Protein AF-A0A2G6PB93-F1 (afdb_monomer_lite)

Sequence (80 aa):
MLFLPGENSIDVAQERMTWLLKEASEMLHLGIVLPQAPSADLSIWGLQTQPDLDFVGKVVKIVDVSCIFVRDSGVESALA

pLDDT: mean 79.05, std 15.43, range [35.41, 96.56]

Structure (mmCIF, N/CA/C/O backbone):
data_AF-A0A2G6PB93-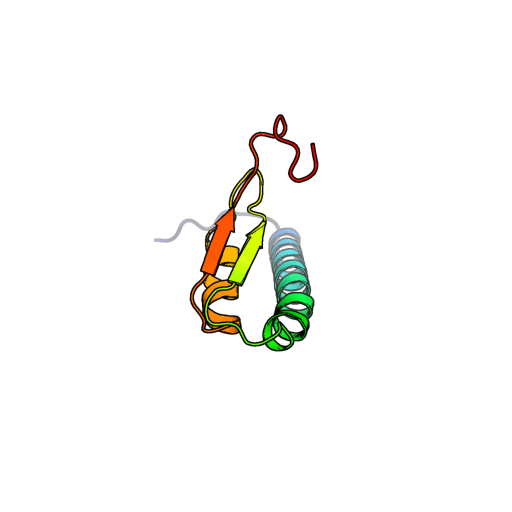F1
#
_entry.id   AF-A0A2G6PB93-F1
#
loop_
_atom_site.group_PDB
_atom_site.id
_atom_site.type_symbol
_atom_site.label_atom_id
_atom_site.label_alt_id
_atom_site.label_comp_id
_atom_site.label_asym_id
_atom_site.label_entity_id
_atom_site.label_seq_id
_atom_site.pdbx_PDB_ins_code
_atom_site.Cartn_x
_atom_site.Cartn_y
_atom_site.Cartn_z
_atom_site.occupancy
_atom_site.B_iso_or_equiv
_atom_site.auth_seq_id
_atom_site.auth_comp_id
_atom_site.auth_asym_id
_atom_site.auth_atom_id
_atom_site.pdbx_PDB_model_num
ATOM 1 N N . MET A 1 1 ? -1.669 -11.097 -41.473 1.00 35.41 1 MET A N 1
ATOM 2 C CA . MET A 1 1 ? -1.942 -9.809 -42.140 1.00 35.41 1 MET A CA 1
ATOM 3 C C . MET A 1 1 ? -2.255 -8.813 -41.037 1.00 35.41 1 MET A C 1
ATOM 5 O O . MET A 1 1 ? -3.368 -8.802 -40.536 1.00 35.41 1 MET A O 1
ATOM 9 N N . LEU A 1 2 ? -1.231 -8.123 -40.536 1.00 35.47 2 LEU A N 1
ATOM 10 C CA . LEU A 1 2 ? -1.394 -7.107 -39.497 1.00 35.47 2 LEU A CA 1
ATOM 11 C C . LEU A 1 2 ? -1.725 -5.795 -40.209 1.00 35.47 2 LEU A C 1
ATOM 13 O O . LEU A 1 2 ? -0.954 -5.353 -41.058 1.00 35.47 2 LEU A O 1
ATOM 17 N N . PHE A 1 3 ? -2.896 -5.235 -39.914 1.00 38.22 3 PHE A N 1
ATOM 18 C CA . PHE A 1 3 ? -3.249 -3.875 -40.301 1.00 38.22 3 PHE A CA 1
ATOM 19 C C . PHE A 1 3 ? -2.196 -2.926 -39.716 1.00 38.22 3 PHE A C 1
ATOM 21 O O . PHE A 1 3 ? -1.996 -2.905 -38.504 1.00 38.22 3 PHE A O 1
ATOM 28 N N . LEU A 1 4 ? -1.501 -2.181 -40.575 1.00 42.75 4 LEU A N 1
ATOM 29 C CA . LEU A 1 4 ? -0.668 -1.057 -40.160 1.00 42.75 4 LEU A CA 1
ATOM 30 C C . LEU A 1 4 ? -1.572 0.181 -40.114 1.00 42.75 4 LEU A C 1
ATOM 32 O O . LEU A 1 4 ? -2.119 0.531 -41.166 1.00 42.75 4 LEU A O 1
ATOM 36 N N . PRO A 1 5 ? -1.760 0.842 -38.959 1.00 44.28 5 PRO A N 1
ATOM 37 C CA . PRO A 1 5 ? -2.349 2.164 -38.961 1.00 44.28 5 PRO A CA 1
ATOM 38 C C . PRO A 1 5 ? -1.305 3.123 -39.538 1.00 44.28 5 PRO A C 1
ATOM 40 O O . PRO A 1 5 ? -0.134 3.117 -39.152 1.00 44.28 5 PRO A O 1
ATOM 43 N N . GLY A 1 6 ? -1.717 3.902 -40.532 1.00 61.28 6 GLY A N 1
ATOM 44 C CA . GLY A 1 6 ? -0.950 5.060 -40.952 1.00 61.28 6 GLY A CA 1
ATOM 45 C C . GLY A 1 6 ? -1.041 6.111 -39.860 1.00 61.28 6 GLY A C 1
ATOM 46 O O . GLY A 1 6 ? -2.056 6.785 -39.778 1.00 61.28 6 GLY A O 1
ATOM 47 N N . GLU A 1 7 ? -0.004 6.250 -39.043 1.00 50.34 7 GLU A N 1
ATOM 48 C CA . GLU A 1 7 ? 0.124 7.336 -38.071 1.00 50.34 7 GLU A CA 1
ATOM 49 C C . GLU A 1 7 ? 1.587 7.785 -38.036 1.00 50.34 7 GLU A C 1
ATOM 51 O O . GLU A 1 7 ? 2.512 6.976 -38.151 1.00 50.34 7 GLU A O 1
ATOM 56 N N . ASN A 1 8 ? 1.789 9.101 -38.001 1.00 55.72 8 ASN A N 1
ATOM 57 C CA . ASN A 1 8 ? 3.087 9.750 -38.143 1.00 55.72 8 ASN A CA 1
ATOM 58 C C . ASN A 1 8 ? 4.135 9.106 -37.225 1.00 55.72 8 ASN A C 1
ATOM 60 O O . ASN A 1 8 ? 3.947 8.997 -36.017 1.00 55.72 8 ASN A O 1
ATOM 64 N N . SER A 1 9 ? 5.291 8.746 -37.785 1.00 58.00 9 SER A N 1
ATOM 65 C CA . SER A 1 9 ? 6.403 8.099 -37.068 1.00 58.00 9 SER A CA 1
ATOM 66 C C . SER A 1 9 ? 6.912 8.873 -35.842 1.00 58.00 9 SER A C 1
ATOM 68 O O . SER A 1 9 ? 7.633 8.318 -35.015 1.00 58.00 9 SER A O 1
ATOM 70 N N . ILE A 1 10 ? 6.569 10.158 -35.746 1.00 61.09 10 ILE A N 1
ATOM 71 C CA . ILE A 1 10 ? 6.919 11.058 -34.647 1.00 61.09 10 ILE A CA 1
ATOM 72 C C . ILE A 1 10 ? 6.035 10.786 -33.418 1.00 61.09 10 ILE A C 1
ATOM 74 O O . ILE A 1 10 ? 6.565 10.741 -32.311 1.00 61.09 10 ILE A O 1
ATOM 78 N N . ASP A 1 11 ? 4.741 10.505 -33.603 1.00 68.31 11 ASP A N 1
ATOM 79 C CA . ASP A 1 11 ? 3.807 10.251 -32.496 1.00 68.31 11 ASP A CA 1
ATOM 80 C C . ASP A 1 11 ? 4.125 8.927 -31.793 1.00 68.31 11 ASP A C 1
ATOM 82 O O . ASP A 1 11 ? 4.275 8.893 -30.575 1.00 68.31 11 ASP A O 1
ATOM 86 N N . VAL A 1 12 ? 4.392 7.858 -32.552 1.00 70.12 12 VAL A N 1
ATOM 87 C CA . VAL A 1 12 ? 4.750 6.544 -31.982 1.00 70.12 12 VAL A CA 1
ATOM 88 C C . VAL A 1 12 ? 6.066 6.599 -31.194 1.00 70.12 12 VAL A C 1
ATOM 90 O O . VAL A 1 12 ? 6.222 5.936 -30.167 1.00 70.12 12 VAL A O 1
ATOM 93 N N . ALA A 1 13 ? 7.048 7.376 -31.661 1.00 75.31 13 ALA A N 1
ATOM 94 C CA . ALA A 1 13 ? 8.315 7.542 -30.949 1.00 75.31 13 ALA A CA 1
ATOM 95 C C . ALA A 1 13 ? 8.127 8.337 -29.649 1.00 75.31 13 ALA A C 1
ATOM 97 O O . ALA A 1 13 ? 8.728 7.996 -28.627 1.00 75.31 13 ALA A O 1
ATOM 98 N N . GLN A 1 14 ? 7.272 9.359 -29.687 1.00 73.00 14 GLN A N 1
ATOM 99 C CA . GLN A 1 14 ? 6.941 10.179 -28.533 1.00 73.00 14 GLN A CA 1
ATOM 100 C C . GLN A 1 14 ? 6.170 9.368 -27.485 1.00 73.00 14 GLN A C 1
ATOM 102 O O . GLN A 1 14 ? 6.584 9.345 -26.331 1.00 73.00 14 GLN A O 1
ATOM 107 N N . GLU A 1 15 ? 5.153 8.603 -27.884 1.00 77.69 15 GLU A N 1
ATOM 108 C CA . GLU A 1 15 ? 4.401 7.709 -26.993 1.00 77.69 15 GLU A CA 1
ATOM 109 C C . GLU A 1 15 ? 5.293 6.649 -26.338 1.00 77.69 15 GLU A C 1
ATOM 111 O O . GLU A 1 15 ? 5.223 6.437 -25.125 1.00 77.69 15 GLU A O 1
ATOM 116 N N . ARG A 1 16 ? 6.195 6.022 -27.108 1.00 74.75 16 ARG A N 1
ATOM 117 C CA . ARG A 1 16 ? 7.165 5.058 -26.562 1.00 74.75 16 ARG A CA 1
ATOM 118 C C . ARG A 1 16 ? 8.117 5.710 -25.568 1.00 74.75 16 ARG A C 1
ATOM 120 O O . ARG A 1 16 ? 8.416 5.106 -24.543 1.00 74.75 16 ARG A O 1
ATOM 127 N N . MET A 1 17 ? 8.586 6.925 -25.847 1.00 79.00 17 MET A N 1
ATOM 128 C CA . MET A 1 17 ? 9.452 7.667 -24.929 1.00 79.00 17 MET A CA 1
ATOM 129 C C . MET A 1 17 ? 8.709 8.035 -23.643 1.00 79.00 17 MET A C 1
ATOM 131 O O . MET A 1 17 ? 9.241 7.849 -22.553 1.00 79.00 17 MET A O 1
ATOM 135 N N . THR A 1 18 ? 7.463 8.498 -23.744 1.00 79.75 18 THR A N 1
ATOM 136 C CA . THR A 1 18 ? 6.633 8.825 -22.581 1.00 79.75 18 THR A CA 1
ATOM 137 C C . THR A 1 18 ? 6.339 7.587 -21.734 1.00 79.75 18 THR A C 1
ATOM 139 O O . THR A 1 18 ? 6.446 7.655 -20.511 1.00 79.75 18 THR A O 1
ATOM 142 N N . TRP A 1 19 ? 6.048 6.442 -22.359 1.00 75.12 19 TRP A N 1
ATOM 143 C CA . TRP A 1 19 ? 5.873 5.168 -21.657 1.00 75.12 19 TRP A CA 1
ATOM 144 C C . TRP A 1 19 ? 7.154 4.735 -20.934 1.00 75.12 19 TRP A C 1
ATOM 146 O O . TRP A 1 19 ? 7.106 4.405 -19.753 1.00 75.12 19 TRP A O 1
ATOM 156 N N . LEU A 1 20 ? 8.310 4.817 -21.604 1.00 73.81 20 LEU A N 1
ATOM 157 C CA . LEU A 1 20 ? 9.609 4.479 -21.012 1.00 73.81 20 LEU A CA 1
ATOM 158 C C . LEU A 1 20 ? 9.962 5.386 -19.831 1.00 73.81 20 LEU A C 1
ATOM 160 O O . LEU A 1 20 ? 10.454 4.898 -18.819 1.00 73.81 20 LEU A O 1
ATOM 164 N N . LEU A 1 21 ? 9.708 6.692 -19.945 1.00 74.38 21 LEU A N 1
ATOM 165 C CA . LEU A 1 21 ? 9.963 7.650 -18.868 1.00 74.38 21 LEU A CA 1
ATOM 166 C C . LEU A 1 21 ? 9.037 7.418 -17.672 1.00 74.38 21 LEU A C 1
ATOM 168 O O . LEU A 1 21 ? 9.493 7.492 -16.533 1.00 74.38 21 LEU A O 1
ATOM 172 N N . LYS A 1 22 ? 7.762 7.101 -17.920 1.00 72.75 22 LYS A N 1
ATOM 173 C CA . LYS A 1 22 ? 6.806 6.762 -16.863 1.00 72.75 22 LYS A CA 1
ATOM 174 C C . LYS A 1 22 ? 7.210 5.471 -16.146 1.00 72.75 22 LYS A C 1
ATOM 176 O O . LYS A 1 22 ? 7.347 5.485 -14.927 1.00 72.75 22 LYS A O 1
ATOM 181 N N . GLU A 1 23 ? 7.485 4.400 -16.890 1.00 70.62 23 GLU A N 1
ATOM 182 C CA . GLU A 1 23 ? 7.891 3.112 -16.312 1.00 70.62 23 GLU A CA 1
ATOM 183 C C . GLU A 1 23 ? 9.213 3.248 -15.543 1.00 70.62 23 GLU A C 1
ATOM 185 O O . GLU A 1 23 ? 9.327 2.774 -14.415 1.00 70.62 23 GLU A O 1
ATOM 190 N N . ALA A 1 24 ? 10.199 3.961 -16.101 1.00 63.34 24 ALA A N 1
ATOM 191 C CA . ALA A 1 24 ? 11.469 4.211 -15.428 1.00 63.34 24 ALA A CA 1
ATOM 192 C C . ALA A 1 24 ? 11.284 5.025 -14.141 1.00 63.34 24 ALA A C 1
ATOM 194 O O . ALA A 1 24 ? 11.888 4.682 -13.131 1.00 63.34 24 ALA A O 1
ATOM 195 N N . SER A 1 25 ? 10.437 6.061 -14.144 1.00 68.38 25 SER A N 1
ATOM 196 C CA . SER A 1 25 ? 10.142 6.869 -12.953 1.00 68.38 25 SER A CA 1
ATOM 197 C C . SER A 1 25 ? 9.459 6.056 -11.850 1.00 68.38 25 SER A C 1
ATOM 199 O O . SER A 1 25 ? 9.784 6.223 -10.674 1.00 68.38 25 SER A O 1
ATOM 201 N N . GLU A 1 26 ? 8.523 5.177 -12.208 1.00 65.75 26 GLU A N 1
ATOM 202 C CA . GLU A 1 26 ? 7.832 4.308 -11.252 1.00 65.75 26 GLU A CA 1
ATOM 203 C C . GLU A 1 26 ? 8.778 3.231 -10.696 1.00 65.75 26 GLU A C 1
ATOM 205 O O . GLU A 1 26 ? 8.822 2.999 -9.484 1.00 65.75 26 GLU A O 1
ATOM 210 N N . MET A 1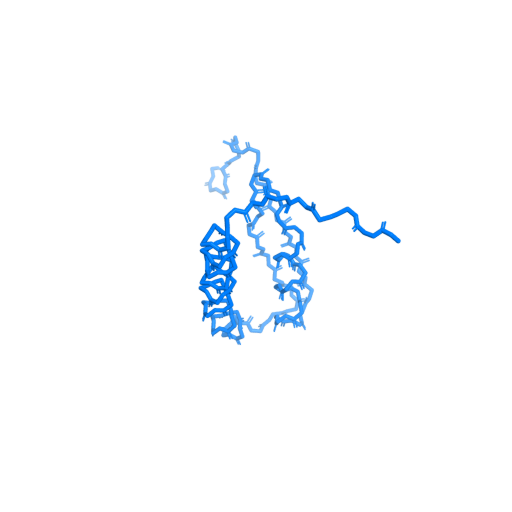 27 ? 9.612 2.631 -11.552 1.00 58.38 27 MET A N 1
ATOM 211 C CA . MET A 1 27 ? 10.632 1.662 -11.143 1.00 58.38 27 MET A CA 1
ATOM 212 C C . MET A 1 27 ? 11.716 2.278 -10.247 1.00 58.38 27 MET A C 1
ATOM 214 O O . MET A 1 27 ? 12.158 1.623 -9.299 1.00 58.38 27 MET A O 1
ATOM 218 N N . LEU A 1 28 ? 12.133 3.524 -10.512 1.00 59.12 28 LEU A N 1
ATOM 219 C CA . LEU A 1 28 ? 13.253 4.161 -9.811 1.00 59.12 28 LEU A CA 1
ATOM 220 C C . LEU A 1 28 ? 12.950 4.409 -8.330 1.00 59.12 28 LEU A C 1
ATOM 222 O O . LEU A 1 28 ? 13.842 4.291 -7.498 1.00 59.12 28 LEU A O 1
ATOM 226 N N . HIS A 1 29 ? 11.708 4.741 -7.975 1.00 66.69 29 HIS A N 1
ATOM 227 C CA . HIS A 1 29 ? 11.367 5.045 -6.583 1.00 66.69 29 HIS A CA 1
ATOM 228 C C . HIS A 1 29 ? 10.968 3.799 -5.783 1.00 66.69 29 HIS A C 1
ATOM 230 O O . HIS A 1 29 ? 11.379 3.653 -4.631 1.00 66.69 29 HIS A O 1
ATOM 236 N N . LEU A 1 30 ? 10.238 2.859 -6.390 1.00 65.88 30 LEU A N 1
ATOM 237 C CA . LEU A 1 30 ? 9.765 1.656 -5.695 1.00 65.88 30 LEU A CA 1
ATOM 238 C C . LEU A 1 30 ? 10.883 0.657 -5.411 1.00 65.88 30 LEU A C 1
ATOM 240 O O . LEU A 1 30 ? 10.977 0.148 -4.295 1.00 65.88 30 LEU A O 1
ATOM 244 N N . GLY A 1 31 ? 11.757 0.418 -6.393 1.00 67.06 31 GLY A N 1
ATOM 245 C CA . GLY A 1 31 ? 12.874 -0.518 -6.256 1.00 67.06 31 GLY A CA 1
ATOM 246 C C . GLY A 1 31 ? 13.933 -0.075 -5.246 1.00 67.06 31 GLY A C 1
ATOM 247 O O . GLY A 1 31 ? 14.728 -0.897 -4.808 1.00 67.06 31 GLY A O 1
ATOM 248 N N . ILE A 1 32 ? 13.941 1.204 -4.855 1.00 73.88 32 ILE A N 1
ATOM 249 C CA . ILE A 1 32 ? 14.882 1.745 -3.867 1.00 73.88 32 ILE A CA 1
ATOM 250 C C . ILE A 1 32 ? 14.274 1.740 -2.462 1.00 73.88 32 ILE A C 1
ATOM 252 O O . ILE A 1 32 ? 14.969 1.394 -1.509 1.00 73.88 32 ILE A O 1
ATOM 256 N N . VAL A 1 33 ? 13.002 2.125 -2.311 1.00 81.62 33 VAL A N 1
ATOM 257 C CA . VAL A 1 33 ? 12.398 2.360 -0.987 1.00 81.62 33 VAL A CA 1
ATOM 258 C C . VAL A 1 33 ? 11.767 1.099 -0.396 1.00 81.62 33 VAL A C 1
ATOM 260 O O . VAL A 1 33 ? 11.928 0.850 0.795 1.00 81.62 33 VAL A O 1
ATOM 263 N N . LEU A 1 34 ? 11.084 0.277 -1.199 1.00 83.31 34 LEU A N 1
ATOM 264 C CA . LEU A 1 34 ? 10.404 -0.922 -0.689 1.00 83.31 34 LEU A CA 1
ATOM 265 C C . LEU A 1 34 ? 11.352 -1.959 -0.065 1.00 83.31 34 LEU A C 1
ATOM 267 O O . LEU A 1 34 ? 10.995 -2.487 0.984 1.00 83.31 34 LEU A O 1
ATOM 271 N N . PRO A 1 35 ? 12.561 -2.223 -0.604 1.00 85.00 35 PRO A N 1
ATOM 272 C CA . PRO A 1 35 ? 13.507 -3.131 0.052 1.00 85.00 35 PRO A CA 1
ATOM 273 C C . PRO A 1 35 ? 14.017 -2.629 1.409 1.00 85.00 35 PRO A C 1
ATOM 275 O O . PRO A 1 35 ? 14.602 -3.396 2.165 1.00 85.00 35 PRO A O 1
ATOM 278 N N . GLN A 1 36 ? 13.839 -1.338 1.709 1.00 84.31 36 GLN A N 1
ATOM 279 C CA . GLN A 1 36 ? 14.192 -0.745 3.001 1.00 84.31 36 GLN A CA 1
ATOM 280 C C . GLN A 1 36 ? 13.035 -0.811 4.007 1.00 84.31 36 GLN A C 1
ATOM 282 O O . GLN A 1 36 ? 13.191 -0.344 5.137 1.00 84.31 36 GLN A O 1
ATOM 287 N N . ALA A 1 37 ? 11.873 -1.351 3.616 1.00 83.38 37 ALA A N 1
ATOM 288 C CA . ALA A 1 37 ? 10.770 -1.561 4.539 1.00 83.38 37 ALA A CA 1
ATOM 289 C C . ALA A 1 37 ? 11.236 -2.455 5.706 1.00 83.38 37 ALA A C 1
ATOM 291 O O . ALA A 1 37 ? 11.919 -3.457 5.474 1.00 83.38 37 ALA A O 1
ATOM 292 N N . PRO A 1 38 ? 10.902 -2.112 6.964 1.00 79.88 38 PRO A N 1
ATOM 293 C CA . PRO A 1 38 ? 11.250 -2.946 8.105 1.00 79.88 38 PRO A CA 1
ATOM 294 C C . PRO A 1 38 ? 10.718 -4.371 7.935 1.00 79.88 38 PRO A C 1
ATOM 296 O O . PRO A 1 38 ? 9.566 -4.567 7.554 1.00 79.88 38 PRO A O 1
ATOM 299 N N . SER A 1 39 ? 11.547 -5.361 8.262 1.00 82.12 39 SER A N 1
ATOM 300 C CA . SER A 1 39 ? 11.128 -6.763 8.260 1.00 82.12 39 SER A CA 1
ATOM 301 C C . SER A 1 39 ? 10.018 -6.986 9.291 1.00 82.12 39 SER A C 1
ATOM 303 O O . SER A 1 39 ? 10.191 -6.654 10.465 1.00 82.12 39 SER A O 1
ATOM 305 N N . ALA A 1 40 ? 8.908 -7.587 8.867 1.00 86.31 40 ALA A N 1
ATOM 306 C CA . ALA A 1 40 ? 7.772 -7.938 9.715 1.00 86.31 40 ALA A CA 1
ATOM 307 C C . ALA A 1 40 ? 7.098 -9.217 9.200 1.00 86.31 40 ALA A C 1
ATOM 309 O O . ALA A 1 40 ? 7.102 -9.471 7.999 1.00 86.31 40 ALA A O 1
ATOM 310 N N . ASP A 1 41 ? 6.458 -9.988 10.085 1.00 90.75 41 ASP A N 1
ATOM 311 C CA . ASP A 1 41 ? 5.673 -11.169 9.680 1.00 90.75 41 ASP A CA 1
ATOM 312 C C . ASP A 1 41 ? 4.469 -10.790 8.796 1.00 90.75 41 ASP A C 1
ATOM 314 O O . ASP A 1 41 ? 4.004 -11.578 7.969 1.00 90.75 41 ASP A O 1
ATOM 318 N N . LEU A 1 42 ? 3.968 -9.564 8.978 1.00 93.00 42 LEU A N 1
ATOM 319 C CA . LEU A 1 42 ? 2.826 -8.998 8.277 1.00 93.00 42 LEU A CA 1
ATOM 320 C C . LEU A 1 42 ? 3.048 -7.508 8.011 1.00 93.00 42 LEU A C 1
ATOM 322 O O . LEU A 1 42 ? 3.293 -6.739 8.940 1.00 93.00 42 LEU A O 1
ATOM 326 N N . SER A 1 43 ? 2.885 -7.096 6.757 1.00 93.56 43 SER A N 1
ATOM 327 C CA . SER A 1 43 ? 2.901 -5.691 6.346 1.00 93.56 43 SER A CA 1
ATOM 328 C C . SER A 1 43 ? 1.498 -5.214 5.968 1.00 93.56 43 SER A C 1
ATOM 330 O O . SER A 1 43 ? 0.792 -5.874 5.203 1.00 93.56 43 SER A O 1
ATOM 332 N N . ILE A 1 44 ? 1.089 -4.057 6.495 1.00 94.31 44 ILE A N 1
ATOM 333 C CA . ILE A 1 44 ? -0.215 -3.438 6.222 1.00 94.31 44 ILE A CA 1
ATOM 334 C C . ILE A 1 44 ? 0.012 -2.164 5.414 1.00 94.31 44 ILE A C 1
ATOM 336 O O . ILE A 1 44 ? 0.722 -1.259 5.852 1.00 94.31 44 ILE A O 1
ATOM 340 N N . TRP A 1 45 ? -0.618 -2.092 4.246 1.00 92.75 45 TRP A N 1
ATOM 341 C CA . TRP A 1 45 ? -0.465 -1.001 3.290 1.00 92.75 45 TRP A CA 1
ATOM 342 C C . TRP A 1 45 ? -1.807 -0.332 3.006 1.00 92.75 45 TRP A C 1
ATOM 344 O O . TRP A 1 45 ? -2.854 -0.981 3.007 1.00 92.75 45 TRP A O 1
ATOM 354 N N . GLY A 1 46 ? -1.772 0.963 2.699 1.00 93.25 46 GLY A N 1
ATOM 355 C CA . GLY A 1 46 ? -2.929 1.665 2.153 1.00 93.25 46 GLY A CA 1
ATOM 356 C C . GLY A 1 46 ? -3.212 1.231 0.713 1.00 93.25 46 GLY A C 1
ATOM 357 O O . GLY A 1 46 ? -2.292 1.112 -0.095 1.00 93.25 46 GLY A O 1
ATOM 358 N N . LEU A 1 47 ? -4.483 1.018 0.382 1.00 95.06 47 LEU A N 1
ATOM 359 C CA . LEU A 1 47 ? -4.941 0.697 -0.966 1.00 95.06 47 LEU A CA 1
ATOM 360 C C . LEU A 1 47 ? -5.558 1.930 -1.635 1.00 95.06 47 LEU A C 1
ATOM 362 O O . LEU A 1 47 ? -6.373 2.642 -1.048 1.00 95.06 47 LEU A O 1
ATOM 366 N N . GLN A 1 48 ? -5.178 2.167 -2.888 1.00 89.94 48 GLN A N 1
ATOM 367 C CA . GLN A 1 48 ? -5.688 3.271 -3.700 1.00 89.94 48 GLN A CA 1
ATOM 368 C C . GLN A 1 48 ? -7.199 3.147 -3.958 1.00 89.94 48 GLN A C 1
ATOM 370 O O . GLN A 1 48 ? -7.751 2.049 -4.012 1.00 89.94 48 GLN A O 1
ATOM 375 N N . THR A 1 49 ? -7.872 4.280 -4.190 1.00 90.31 49 THR A N 1
ATOM 376 C CA . THR A 1 49 ? -9.306 4.319 -4.542 1.00 90.31 49 THR A CA 1
ATOM 377 C C . THR A 1 49 ? -9.631 3.520 -5.802 1.00 90.31 49 THR A C 1
ATOM 379 O O . THR A 1 49 ? -10.668 2.863 -5.855 1.0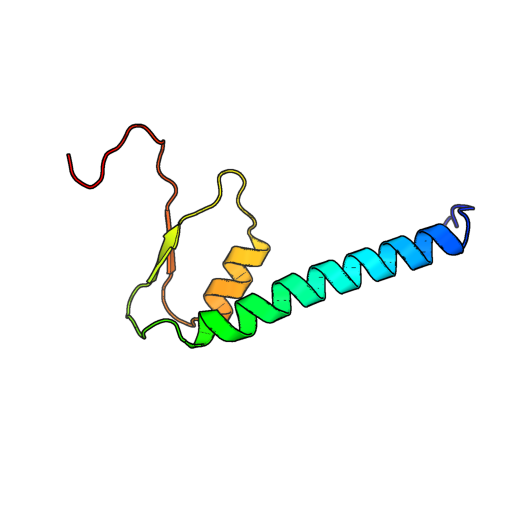0 90.31 49 THR A O 1
ATOM 382 N N . GLN A 1 50 ? -8.746 3.562 -6.797 1.00 93.69 50 GLN A N 1
ATOM 383 C CA . GLN A 1 50 ? -8.755 2.661 -7.946 1.00 93.69 50 GLN A CA 1
ATOM 384 C C . GLN A 1 50 ? -7.512 1.775 -7.827 1.00 93.69 50 GLN A C 1
ATOM 386 O O . GLN A 1 50 ? -6.413 2.274 -8.061 1.00 93.69 50 GLN A O 1
ATOM 391 N N . PRO A 1 51 ? -7.658 0.517 -7.382 1.00 91.69 51 PRO A N 1
ATOM 392 C CA . PRO A 1 51 ? -6.522 -0.369 -7.164 1.00 91.69 51 PRO A CA 1
ATOM 393 C C . PRO A 1 51 ? -5.721 -0.649 -8.438 1.00 91.69 51 PRO A C 1
ATOM 395 O O . PRO A 1 51 ? -6.249 -1.228 -9.386 1.00 91.69 51 PRO A O 1
ATOM 398 N N . ASP A 1 52 ? -4.431 -0.320 -8.419 1.00 92.62 52 ASP A N 1
ATOM 399 C CA . ASP A 1 52 ? -3.453 -0.867 -9.357 1.00 92.62 52 ASP A CA 1
ATOM 400 C C . ASP A 1 52 ? -2.953 -2.225 -8.833 1.00 92.62 52 ASP A C 1
ATOM 402 O O . ASP A 1 52 ? -2.141 -2.314 -7.906 1.00 92.62 52 ASP A O 1
ATOM 406 N N . LEU A 1 53 ? -3.483 -3.311 -9.399 1.00 93.62 53 LEU A N 1
ATOM 407 C CA . LEU A 1 53 ? -3.128 -4.667 -8.977 1.00 93.62 53 LEU A CA 1
ATOM 408 C C . LEU A 1 53 ? -1.721 -5.083 -9.429 1.00 93.62 53 LEU A C 1
ATOM 410 O O . LEU A 1 53 ? -1.108 -5.934 -8.778 1.00 93.62 53 LEU A O 1
ATOM 414 N N . ASP A 1 54 ? -1.184 -4.470 -10.485 1.00 91.38 54 ASP A N 1
ATOM 415 C CA . ASP A 1 54 ? 0.187 -4.725 -10.924 1.00 91.38 54 ASP A CA 1
ATOM 416 C C . ASP A 1 54 ? 1.173 -4.122 -9.923 1.00 91.38 54 ASP A C 1
ATOM 418 O O . ASP A 1 54 ? 2.146 -4.774 -9.529 1.00 91.38 54 ASP A O 1
ATOM 422 N N . PHE A 1 55 ? 0.880 -2.916 -9.429 1.00 88.31 55 PHE A N 1
ATOM 423 C CA . PHE A 1 55 ? 1.614 -2.305 -8.324 1.00 88.31 55 PHE A CA 1
ATOM 424 C C . PHE A 1 55 ? 1.581 -3.179 -7.065 1.00 88.31 55 PHE A C 1
ATOM 426 O O . PHE A 1 55 ? 2.633 -3.478 -6.496 1.00 88.31 55 PHE A O 1
ATOM 433 N N . VAL A 1 56 ? 0.397 -3.645 -6.653 1.00 92.75 56 VAL A N 1
ATOM 434 C CA . VAL A 1 56 ? 0.243 -4.550 -5.498 1.00 92.75 56 VAL A CA 1
ATOM 435 C C . VAL A 1 56 ? 1.109 -5.801 -5.670 1.00 92.75 56 VAL A C 1
ATOM 437 O O . VAL A 1 56 ? 1.848 -6.180 -4.759 1.00 92.75 56 VAL A O 1
ATOM 440 N N . GLY A 1 57 ? 1.084 -6.406 -6.860 1.00 92.0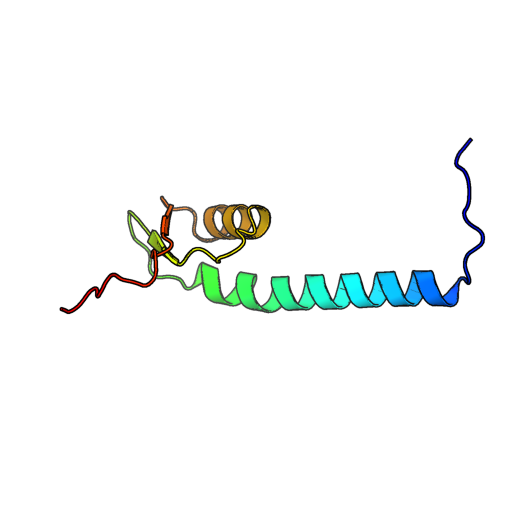6 57 GLY A N 1
ATOM 441 C CA . GLY A 1 57 ? 1.910 -7.566 -7.183 1.00 92.06 57 GLY A CA 1
ATOM 442 C C . GLY A 1 57 ? 3.413 -7.278 -7.110 1.00 92.06 57 GLY A C 1
ATOM 443 O O . GLY A 1 57 ? 4.171 -8.118 -6.622 1.00 92.06 57 GLY A O 1
ATOM 444 N N . LYS A 1 58 ? 3.857 -6.095 -7.556 1.00 91.00 58 LYS A N 1
ATOM 445 C CA . LYS A 1 58 ? 5.255 -5.647 -7.433 1.00 91.00 58 LYS A CA 1
ATOM 446 C C . LYS A 1 58 ? 5.654 -5.490 -5.957 1.00 91.00 58 LYS A C 1
ATOM 448 O O . LYS A 1 58 ? 6.702 -6.001 -5.574 1.00 91.00 58 LYS A O 1
ATOM 453 N N . VAL A 1 59 ? 4.818 -4.865 -5.121 1.00 90.94 59 VAL A N 1
ATOM 454 C CA . VAL A 1 59 ? 5.093 -4.678 -3.681 1.00 90.94 59 VAL A CA 1
ATOM 455 C C . VAL A 1 59 ? 5.265 -6.014 -2.967 1.00 90.94 59 VAL A C 1
ATOM 457 O O . VAL A 1 59 ? 6.270 -6.209 -2.290 1.00 90.94 59 VAL A O 1
ATOM 460 N N . VAL A 1 60 ? 4.329 -6.952 -3.155 1.00 92.19 60 VAL A N 1
ATOM 461 C CA . VAL A 1 60 ? 4.394 -8.279 -2.515 1.00 92.19 60 VAL A CA 1
ATOM 462 C C . VAL A 1 60 ? 5.696 -8.996 -2.868 1.00 92.19 60 VAL A C 1
ATOM 464 O O . VAL A 1 60 ? 6.348 -9.545 -1.988 1.00 92.19 60 VAL A O 1
ATOM 467 N N . LYS A 1 61 ? 6.110 -8.942 -4.139 1.00 91.69 61 LYS A N 1
ATOM 468 C CA . LYS A 1 61 ? 7.359 -9.569 -4.593 1.00 91.69 61 LYS A CA 1
ATOM 469 C C . LYS A 1 61 ? 8.616 -8.907 -4.033 1.00 91.69 61 LYS A C 1
ATOM 471 O O . LYS A 1 61 ? 9.612 -9.593 -3.857 1.00 91.69 61 LYS A O 1
ATOM 476 N N . ILE A 1 62 ? 8.602 -7.589 -3.834 1.00 90.25 62 ILE A N 1
ATOM 477 C CA . ILE A 1 62 ? 9.784 -6.853 -3.368 1.00 90.25 62 ILE A CA 1
ATOM 478 C C . ILE A 1 62 ? 9.963 -6.993 -1.854 1.00 90.25 62 ILE A C 1
ATOM 480 O O . ILE A 1 62 ? 11.090 -7.154 -1.398 1.00 90.25 62 ILE A O 1
ATOM 484 N N . VAL A 1 63 ? 8.874 -6.909 -1.086 1.00 90.44 63 VAL A N 1
ATOM 485 C CA . VAL A 1 63 ? 8.929 -6.979 0.383 1.00 90.44 63 VAL A CA 1
ATOM 486 C C . VAL A 1 63 ? 9.052 -8.431 0.866 1.00 90.44 63 VAL A C 1
ATOM 488 O O . VAL A 1 63 ? 9.642 -8.663 1.913 1.00 90.44 63 VAL A O 1
ATOM 491 N N . ASP A 1 64 ? 8.542 -9.398 0.093 1.00 91.25 64 ASP A N 1
ATOM 492 C CA . ASP A 1 64 ? 8.673 -10.847 0.333 1.00 91.25 64 ASP A CA 1
ATOM 493 C C . ASP A 1 64 ? 8.176 -11.312 1.719 1.00 91.25 64 ASP A C 1
ATOM 495 O O . ASP A 1 64 ? 8.739 -12.192 2.366 1.00 91.25 64 ASP A O 1
ATOM 499 N N . VAL A 1 65 ? 7.080 -10.705 2.183 1.00 90.75 65 VAL A N 1
ATOM 500 C CA . VAL A 1 65 ? 6.361 -11.071 3.416 1.00 90.75 65 VAL A CA 1
ATOM 501 C C . VAL A 1 65 ? 4.852 -11.073 3.167 1.00 90.75 65 VAL A C 1
ATOM 503 O O . VAL A 1 65 ? 4.377 -10.651 2.108 1.00 90.75 65 VAL A O 1
ATOM 506 N N . SER A 1 66 ? 4.067 -11.530 4.145 1.00 93.00 66 SER A N 1
ATOM 507 C CA . SER A 1 66 ? 2.605 -11.456 4.046 1.00 93.00 66 SER A CA 1
ATOM 508 C C . SER A 1 66 ? 2.143 -9.997 4.018 1.00 93.00 66 SER A C 1
ATOM 510 O O . SER A 1 66 ? 2.555 -9.194 4.854 1.00 93.00 66 SER A O 1
ATOM 512 N N . CYS A 1 67 ? 1.248 -9.654 3.089 1.00 94.75 67 CYS A N 1
ATOM 513 C CA . CYS A 1 67 ? 0.754 -8.288 2.911 1.00 94.75 67 CYS A CA 1
ATOM 514 C C . CYS A 1 67 ? -0.774 -8.218 3.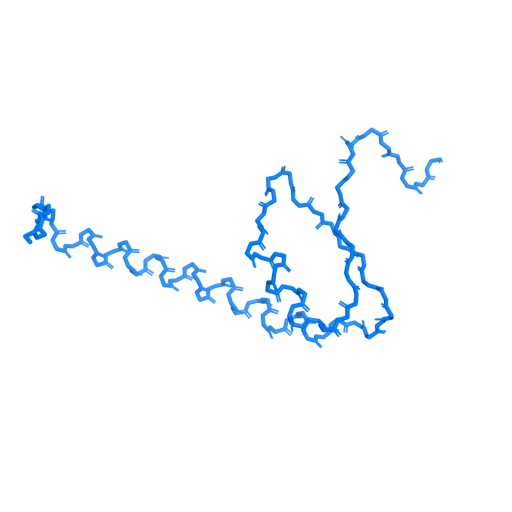004 1.00 94.75 67 CYS A C 1
ATOM 516 O O . CYS A 1 67 ? -1.478 -9.028 2.401 1.00 94.75 67 CYS A O 1
ATOM 518 N N . ILE A 1 68 ? -1.283 -7.194 3.691 1.00 96.56 68 ILE A N 1
ATOM 519 C CA . ILE A 1 68 ? -2.691 -6.779 3.656 1.00 96.56 68 ILE A CA 1
ATOM 520 C C . ILE A 1 68 ? -2.757 -5.366 3.079 1.00 96.56 68 ILE A C 1
ATOM 522 O O . ILE A 1 68 ? -2.021 -4.480 3.506 1.00 96.56 68 ILE A O 1
ATOM 526 N N . PHE A 1 69 ? -3.666 -5.151 2.132 1.00 95.94 69 PHE A N 1
ATOM 527 C CA . PHE A 1 69 ? -3.930 -3.844 1.537 1.00 95.94 69 PHE A CA 1
ATOM 528 C C . PHE A 1 69 ? -5.316 -3.373 1.969 1.00 95.94 69 PHE A C 1
ATOM 530 O O . PHE A 1 69 ? -6.315 -4.029 1.676 1.00 95.94 69 PHE A O 1
ATOM 537 N N . VAL A 1 70 ? -5.375 -2.254 2.688 1.00 94.94 70 VAL A N 1
ATOM 538 C CA . VAL A 1 70 ? -6.600 -1.736 3.306 1.00 94.94 70 VAL A CA 1
ATOM 539 C C . VAL A 1 70 ? -6.936 -0.382 2.709 1.00 94.94 70 VAL A C 1
ATOM 541 O O . VAL A 1 70 ? -6.084 0.500 2.624 1.00 94.94 70 VAL A O 1
ATOM 544 N N . ARG A 1 71 ? -8.197 -0.197 2.327 1.00 92.69 71 ARG A N 1
ATOM 545 C CA . ARG A 1 71 ? -8.749 1.120 2.024 1.00 92.69 71 ARG A CA 1
ATOM 546 C C . ARG A 1 71 ? -9.857 1.408 3.011 1.00 92.69 71 ARG A C 1
ATOM 548 O O . ARG A 1 71 ? -10.770 0.598 3.152 1.00 92.69 71 ARG A O 1
ATOM 555 N N . ASP A 1 72 ? -9.764 2.561 3.643 1.00 90.44 72 ASP A N 1
ATOM 556 C CA . ASP A 1 72 ? -10.826 3.067 4.491 1.00 90.44 72 ASP A CA 1
ATOM 557 C C . ASP A 1 72 ? -12.037 3.534 3.663 1.00 90.44 72 ASP A C 1
ATOM 559 O O . ASP A 1 72 ? -11.886 3.916 2.495 1.00 90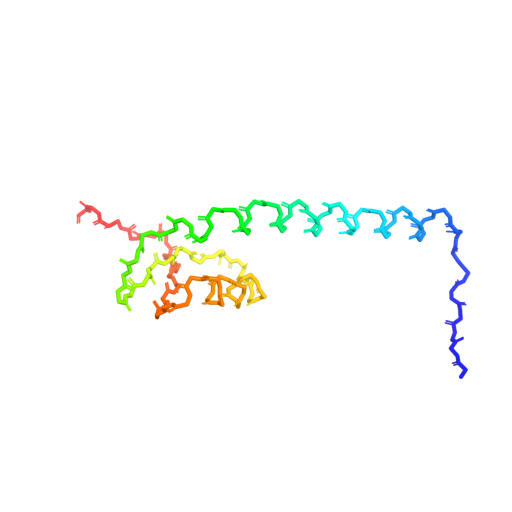.44 72 ASP A O 1
ATOM 563 N N . SER A 1 73 ? -13.240 3.517 4.244 1.00 87.50 73 SER A N 1
ATOM 564 C CA . SER A 1 73 ? -14.411 4.105 3.584 1.00 87.50 73 SER A CA 1
ATOM 565 C C . SER A 1 73 ? -14.353 5.639 3.596 1.00 87.50 73 SER A C 1
ATOM 567 O O . SER A 1 73 ? -14.934 6.283 2.719 1.00 87.50 73 SER A O 1
ATOM 569 N N . GLY A 1 74 ? -13.578 6.210 4.528 1.00 85.88 74 GLY A N 1
ATOM 570 C CA . GLY A 1 74 ? -13.368 7.644 4.715 1.00 85.88 74 GLY A CA 1
ATOM 571 C C . GLY A 1 74 ? -14.296 8.263 5.761 1.00 85.88 74 GLY A C 1
ATOM 572 O O . GLY A 1 74 ? -14.326 9.485 5.898 1.00 85.88 74 GLY A O 1
ATOM 573 N N . VAL A 1 75 ? -15.075 7.439 6.465 1.00 85.88 75 VAL A N 1
ATOM 574 C CA . VAL A 1 75 ? -15.979 7.850 7.555 1.00 85.88 75 VAL A CA 1
ATOM 575 C C . VAL A 1 75 ? -15.409 7.435 8.913 1.00 85.88 75 VAL A C 1
ATOM 577 O O . VAL A 1 75 ? -15.779 7.976 9.955 1.00 85.88 75 VAL A O 1
ATOM 580 N N . GLU A 1 76 ? -14.496 6.476 8.907 1.00 86.00 76 GLU A N 1
ATOM 581 C CA . GLU A 1 76 ? -13.830 5.944 10.067 1.00 86.00 76 GLU A CA 1
ATOM 582 C C . GLU A 1 76 ? -12.738 6.903 10.552 1.00 86.00 76 GLU A C 1
ATOM 584 O O . GLU A 1 76 ? -12.080 7.613 9.793 1.00 86.00 76 GLU A O 1
ATOM 589 N N . SER A 1 77 ? -12.515 6.904 11.861 1.00 83.31 77 SER A N 1
ATOM 590 C CA . SER A 1 77 ? -11.350 7.541 12.459 1.00 83.31 77 SER A CA 1
ATOM 591 C C . SER A 1 77 ? -10.610 6.496 13.266 1.00 83.31 77 SER A C 1
ATOM 593 O O . SER A 1 77 ? -11.148 5.944 14.222 1.00 83.31 77 SER A O 1
ATOM 595 N N . ALA A 1 78 ? -9.353 6.250 12.905 1.00 82.88 78 ALA A N 1
ATOM 596 C CA . ALA A 1 78 ? -8.494 5.312 13.623 1.00 82.88 78 ALA A CA 1
ATOM 597 C C . ALA A 1 78 ? -8.174 5.755 15.067 1.00 82.88 78 ALA A C 1
ATOM 599 O O . ALA A 1 78 ? -7.645 4.963 15.841 1.00 82.88 78 ALA A O 1
ATOM 600 N N . LEU A 1 79 ? -8.451 7.018 15.416 1.00 83.88 79 LEU A N 1
ATOM 601 C CA . LEU A 1 79 ? -8.081 7.638 16.693 1.00 83.88 79 LEU A CA 1
ATOM 602 C C . LEU A 1 79 ? -9.278 8.117 17.529 1.00 83.88 79 LEU A C 1
ATOM 604 O O . LEU A 1 79 ? -9.052 8.647 18.616 1.00 83.88 79 LEU A O 1
ATOM 608 N N . ALA A 1 80 ? -10.506 8.033 17.000 1.00 70.94 80 ALA A N 1
ATOM 609 C CA . ALA A 1 80 ? -11.694 8.612 17.641 1.00 70.94 80 ALA A CA 1
ATOM 610 C C . ALA A 1 80 ? -12.343 7.676 18.664 1.00 70.94 80 ALA A C 1
ATOM 612 O O . ALA A 1 80 ? -12.273 6.442 18.471 1.00 70.94 80 ALA A O 1
#

Foldseek 3Di:
DDDDDPDDPVVVVVVVVVVVVVVCVVCVPCLPVLLVPDDDQEEEEEADPDGDVVVVVVSCVNNVHHYDYDYDPPPDDPVD

Secondary structure (DSSP, 8-state):
-PPPP---HHHHHHHHHHHHHHHHHHHHHHHHHGGGSPP-SEEEEEPPSS--HHHHHHHHHHH-SEEEEE---SS--TT-

Radius of gyration: 18.88 Å; chains: 1; bounding box: 31×22×60 Å